Protein AF-A0A392VZR0-F1 (afdb_monomer_lite)

pLDDT: mean 90.78, std 5.3, range [68.88, 96.62]

Foldseek 3Di:
DAAAPPPDDLVVLVVVLVVVLVVPPVSPDPVCVVVSVVRSLVRYDPVVVVVVVND

InterPro domains:
  IPR005162 Retrotransposon-derived protein PEG10, N-terminal capsid-like domain [PF03732] (2-46)

Structure (mmCIF, N/CA/C/O backbone):
data_AF-A0A392VZR0-F1
#
_entry.id   AF-A0A392VZR0-F1
#
loop_
_atom_site.group_PDB
_atom_site.id
_atom_site.type_symbol
_atom_site.label_atom_id
_atom_site.label_alt_id
_atom_site.label_comp_id
_atom_site.label_asym_id
_atom_site.label_entity_id
_atom_site.label_seq_id
_atom_site.pdbx_PDB_ins_code
_atom_site.Cartn_x
_atom_site.Cartn_y
_atom_site.Cartn_z
_atom_site.occupancy
_atom_site.B_iso_or_equiv
_atom_site.auth_seq_id
_atom_site.auth_comp_id
_atom_site.auth_asym_id
_atom_site.auth_atom_id
_atom_site.pdbx_PDB_model_num
ATOM 1 N N . MET A 1 1 ? 1.391 5.095 -10.334 1.00 79.31 1 MET A N 1
ATOM 2 C CA . MET A 1 1 ? 0.115 4.436 -9.976 1.00 79.31 1 MET A CA 1
ATOM 3 C C . MET A 1 1 ? -0.433 5.090 -8.712 1.00 79.31 1 MET A C 1
ATOM 5 O O . MET A 1 1 ? 0.366 5.372 -7.830 1.00 79.31 1 MET A O 1
ATOM 9 N N . GLU A 1 2 ? -1.732 5.402 -8.637 1.00 76.62 2 GLU A N 1
ATOM 10 C CA . GLU A 1 2 ? -2.326 6.180 -7.525 1.00 76.62 2 GLU A CA 1
ATOM 11 C C . GLU A 1 2 ? -3.640 5.549 -7.033 1.00 76.62 2 GLU A C 1
ATOM 13 O O . GLU A 1 2 ? -4.728 6.104 -7.184 1.00 76.62 2 GLU A O 1
ATOM 18 N N . LEU A 1 3 ? -3.540 4.343 -6.468 1.00 90.81 3 LEU A N 1
ATOM 19 C CA . LEU A 1 3 ? -4.671 3.658 -5.846 1.00 90.81 3 LEU A CA 1
ATOM 20 C C . LEU A 1 3 ? -4.804 4.120 -4.390 1.00 90.81 3 LEU A C 1
ATOM 22 O O . LEU A 1 3 ? -3.834 4.083 -3.644 1.00 90.81 3 LEU A O 1
ATOM 26 N N . LYS A 1 4 ? -6.008 4.516 -3.973 1.00 94.69 4 LYS A N 1
ATOM 27 C CA . LYS A 1 4 ? -6.329 4.768 -2.562 1.00 94.69 4 LYS A CA 1
ATOM 28 C C . LYS A 1 4 ? -7.177 3.621 -2.036 1.00 94.69 4 LYS A C 1
ATOM 30 O O . LYS A 1 4 ? -8.114 3.204 -2.716 1.00 94.69 4 LYS A O 1
ATOM 35 N N . GLN A 1 5 ? -6.882 3.149 -0.830 1.00 95.56 5 GLN A N 1
ATOM 36 C CA . GLN A 1 5 ? -7.615 2.065 -0.192 1.00 95.56 5 GLN A CA 1
ATOM 37 C C . GLN A 1 5 ? -9.097 2.409 -0.059 1.00 95.56 5 GLN A C 1
ATOM 39 O O . GLN A 1 5 ? -9.934 1.654 -0.533 1.00 95.56 5 GLN A O 1
ATOM 44 N N . GLY A 1 6 ? -9.437 3.550 0.545 1.00 93.06 6 GLY A N 1
ATOM 45 C CA . GLY A 1 6 ? -10.832 3.902 0.818 1.00 93.06 6 GLY A CA 1
ATOM 46 C C . GLY A 1 6 ? -11.485 2.936 1.816 1.00 93.06 6 GLY A C 1
ATOM 47 O O . GLY A 1 6 ? -10.908 2.631 2.856 1.00 93.06 6 GLY A O 1
ATOM 48 N N . ASN A 1 7 ? -12.691 2.462 1.493 1.00 92.88 7 ASN A N 1
ATOM 49 C CA . ASN A 1 7 ? -13.496 1.571 2.336 1.00 92.88 7 ASN A CA 1
ATOM 50 C C . ASN A 1 7 ? -13.136 0.065 2.318 1.00 92.88 7 ASN A C 1
ATOM 52 O O . ASN A 1 7 ? -13.374 -0.571 3.346 1.00 92.88 7 ASN A O 1
ATOM 56 N N . PRO A 1 8 ? -12.627 -0.557 1.229 1.00 93.50 8 PRO A N 1
ATOM 57 C CA . PRO A 1 8 ? -12.315 -1.989 1.230 1.00 93.50 8 PRO A CA 1
ATOM 58 C C . PRO A 1 8 ? -11.290 -2.410 2.290 1.00 9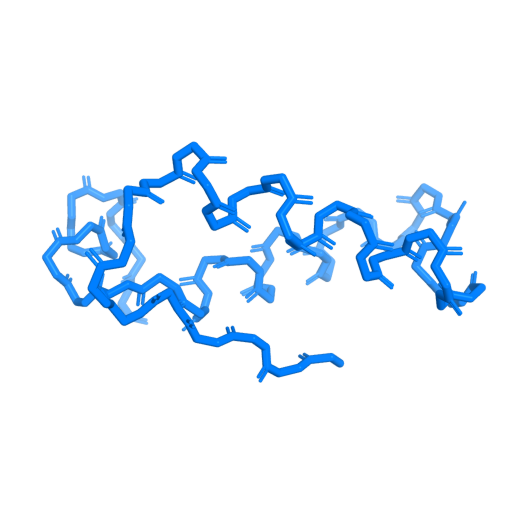3.50 8 PRO A C 1
ATOM 60 O O . PRO A 1 8 ? -10.501 -1.613 2.822 1.00 93.50 8 PRO A O 1
ATOM 63 N N . SER A 1 9 ? -11.290 -3.713 2.575 1.00 95.38 9 SER A N 1
ATOM 64 C CA . SER A 1 9 ? -10.292 -4.330 3.448 1.00 95.38 9 SER A CA 1
ATOM 65 C C . SER A 1 9 ? -8.876 -4.184 2.875 1.00 95.38 9 SER A C 1
ATOM 67 O O . SER A 1 9 ? -8.683 -3.967 1.677 1.00 95.38 9 SER A O 1
ATOM 69 N N . VAL A 1 10 ? -7.860 -4.325 3.732 1.00 94.38 10 VAL A N 1
ATOM 70 C CA . VAL A 1 10 ? -6.450 -4.294 3.297 1.00 94.38 10 VAL A CA 1
ATOM 71 C C . VAL A 1 10 ? -6.160 -5.400 2.286 1.00 94.38 10 VAL A C 1
ATOM 73 O O . VAL A 1 10 ? -5.426 -5.165 1.338 1.00 94.38 10 VAL A O 1
ATOM 76 N N . VAL A 1 11 ? -6.794 -6.565 2.448 1.00 96.38 11 VAL A N 1
ATOM 77 C CA . VAL A 1 11 ? -6.657 -7.715 1.541 1.00 96.38 11 VAL A CA 1
ATOM 78 C C . VAL A 1 11 ? -7.201 -7.395 0.146 1.00 96.38 11 VAL A C 1
ATOM 80 O O . VAL A 1 11 ? -6.564 -7.681 -0.864 1.00 96.38 11 VAL A O 1
ATOM 83 N N . GLU A 1 12 ? -8.373 -6.766 0.061 1.00 96.62 12 GLU A N 1
ATOM 84 C CA . GLU A 1 12 ? -8.936 -6.360 -1.232 1.00 96.62 12 GLU A CA 1
ATOM 85 C C . GLU A 1 12 ? -8.121 -5.242 -1.889 1.00 96.62 12 GLU A C 1
ATOM 87 O O . GLU A 1 12 ? -7.979 -5.204 -3.113 1.00 96.62 12 GLU A O 1
ATOM 92 N N . TYR A 1 13 ? -7.587 -4.321 -1.086 1.00 96.56 13 TYR A N 1
ATOM 93 C CA . TYR A 1 13 ? -6.703 -3.266 -1.568 1.00 96.56 13 TYR A CA 1
ATOM 94 C C . TYR A 1 13 ? -5.377 -3.828 -2.093 1.00 96.56 13 TYR A C 1
ATOM 96 O O . TYR A 1 13 ? -4.971 -3.455 -3.193 1.00 96.56 13 TYR A O 1
ATOM 104 N N . SER A 1 14 ? -4.749 -4.766 -1.376 1.00 95.31 14 SER A N 1
ATOM 105 C CA . SER A 1 14 ? -3.503 -5.410 -1.806 1.00 95.31 14 SER A CA 1
ATOM 106 C C . SER A 1 14 ? -3.680 -6.197 -3.093 1.00 95.31 14 SER A C 1
ATOM 108 O O . SER A 1 14 ? -2.886 -6.022 -4.012 1.00 95.31 14 SER A O 1
ATOM 110 N N . ALA A 1 15 ? -4.764 -6.965 -3.220 1.00 95.94 15 ALA A N 1
ATOM 111 C CA . ALA A 1 15 ? -5.065 -7.685 -4.454 1.00 95.94 15 ALA A CA 1
ATOM 112 C C . ALA A 1 15 ? -5.237 -6.735 -5.656 1.00 95.94 15 ALA A C 1
ATOM 114 O O . ALA A 1 15 ? -4.727 -6.998 -6.744 1.00 95.94 15 ALA A O 1
ATOM 115 N N . LYS A 1 16 ? -5.920 -5.595 -5.470 1.00 94.31 16 LYS A N 1
ATOM 116 C CA . LYS A 1 16 ? -6.080 -4.582 -6.530 1.00 94.31 16 LYS A CA 1
ATOM 117 C C . LYS A 1 16 ? -4.768 -3.889 -6.881 1.00 94.31 16 LYS A C 1
ATOM 119 O O . LYS A 1 16 ? -4.528 -3.613 -8.055 1.00 94.31 16 LYS A O 1
ATOM 124 N N . PHE A 1 17 ? -3.944 -3.586 -5.881 1.00 94.12 17 PHE A N 1
ATOM 125 C CA . PHE A 1 17 ? -2.633 -2.985 -6.092 1.00 94.12 17 PHE A CA 1
ATOM 126 C C . PHE A 1 17 ? -1.726 -3.935 -6.886 1.00 94.12 17 PHE A C 1
ATOM 128 O O . PHE A 1 17 ? -1.189 -3.548 -7.917 1.00 94.12 17 PHE A O 1
ATOM 135 N N . GLU A 1 18 ? -1.640 -5.203 -6.487 1.00 92.75 18 GLU A N 1
A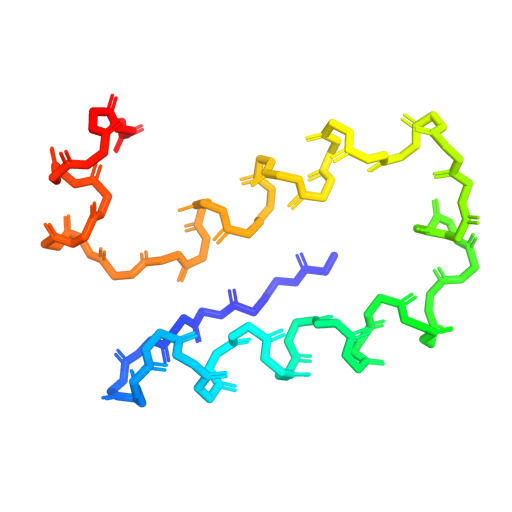TOM 136 C CA . GLU A 1 18 ? -0.849 -6.209 -7.200 1.00 92.75 18 GLU A CA 1
ATOM 137 C C . GLU A 1 18 ? -1.321 -6.383 -8.650 1.00 92.75 18 GLU A C 1
ATOM 139 O O . GLU A 1 18 ? -0.509 -6.329 -9.576 1.00 92.75 18 GLU A O 1
ATOM 144 N N . ALA A 1 19 ? -2.639 -6.477 -8.865 1.00 93.00 19 ALA A N 1
ATOM 145 C CA . ALA A 1 19 ? -3.208 -6.569 -10.206 1.00 93.00 19 ALA A CA 1
ATOM 146 C C . ALA A 1 19 ? -2.788 -5.384 -11.089 1.00 93.00 19 ALA A C 1
ATOM 148 O O . ALA A 1 19 ? -2.404 -5.576 -12.238 1.00 93.00 19 ALA A O 1
ATOM 149 N N . LEU A 1 20 ? -2.814 -4.161 -10.557 1.00 91.56 20 LEU A N 1
ATOM 150 C CA . LEU A 1 20 ? -2.395 -2.963 -11.284 1.00 91.56 20 LEU A CA 1
ATOM 151 C C . LEU A 1 20 ? -0.873 -2.898 -11.515 1.00 91.56 20 LEU A C 1
ATOM 153 O O . LEU A 1 20 ? -0.454 -2.411 -12.567 1.00 91.56 20 LEU A O 1
ATOM 157 N N . CYS A 1 21 ? -0.049 -3.409 -10.592 1.00 90.75 21 CYS A N 1
ATOM 158 C CA . CYS A 1 21 ? 1.397 -3.518 -10.800 1.00 90.75 21 CYS A CA 1
ATOM 159 C C . CYS A 1 21 ? 1.728 -4.395 -12.012 1.00 90.75 21 CYS A C 1
ATOM 161 O O . CYS A 1 21 ? 2.559 -3.992 -12.822 1.00 90.75 21 CYS A O 1
ATOM 163 N N . VAL A 1 22 ? 1.028 -5.523 -12.192 1.00 89.38 22 VAL A N 1
ATOM 164 C CA . VAL A 1 22 ? 1.225 -6.429 -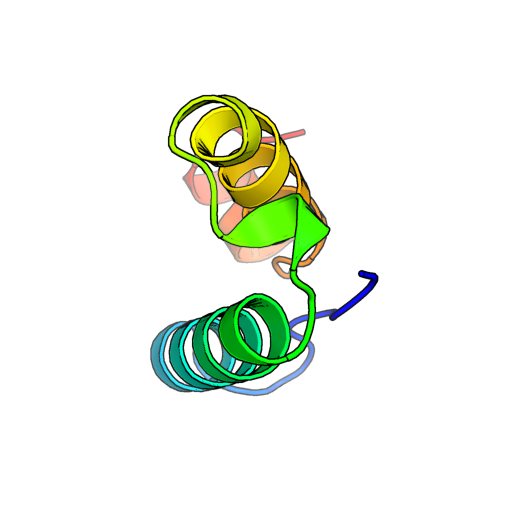13.343 1.00 89.38 22 VAL A CA 1
ATOM 165 C C . VAL A 1 22 ? 1.035 -5.706 -14.682 1.00 89.38 22 VAL A C 1
ATOM 167 O O . VAL A 1 22 ? 1.781 -5.958 -15.631 1.00 89.38 22 VAL A O 1
ATOM 170 N N . PHE A 1 23 ? 0.079 -4.774 -14.759 1.00 87.56 23 PHE A N 1
ATOM 171 C CA . PHE A 1 23 ? -0.198 -3.994 -15.973 1.00 87.56 23 PHE A CA 1
ATOM 172 C C . PHE A 1 23 ? 0.806 -2.868 -16.240 1.00 87.56 23 PHE A C 1
ATOM 174 O O . PHE A 1 23 ? 0.750 -2.250 -17.304 1.00 87.56 23 PHE A O 1
ATOM 181 N N . SER A 1 24 ? 1.717 -2.584 -15.310 1.00 86.12 24 SER A N 1
ATOM 182 C CA . SER A 1 24 ? 2.686 -1.503 -15.437 1.00 86.12 24 SER A CA 1
ATOM 183 C C . SER A 1 24 ? 4.106 -2.074 -15.498 1.00 86.12 24 SER A C 1
ATOM 185 O O . SER A 1 24 ? 4.698 -2.334 -14.453 1.00 86.12 24 SER A O 1
ATOM 187 N N . PRO A 1 25 ? 4.711 -2.209 -16.696 1.00 84.50 25 PRO A N 1
ATOM 188 C CA . PRO A 1 25 ? 6.035 -2.816 -16.878 1.00 84.50 25 PRO A CA 1
ATOM 189 C C . PRO A 1 25 ? 7.136 -2.194 -16.012 1.00 84.50 25 PRO A C 1
ATOM 191 O O . PRO A 1 25 ? 8.046 -2.891 -15.578 1.00 84.50 25 PRO A O 1
ATOM 194 N 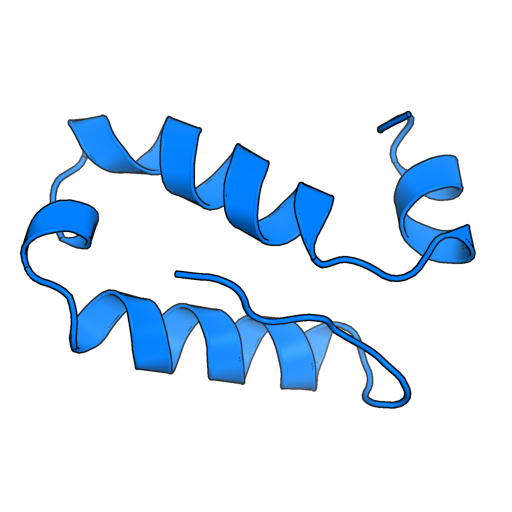N . HIS A 1 26 ? 7.019 -0.897 -15.712 1.00 83.94 26 HIS A N 1
ATOM 195 C CA . HIS A 1 26 ? 7.919 -0.159 -14.819 1.00 83.94 26 HIS A CA 1
ATOM 196 C C . HIS A 1 26 ? 7.970 -0.708 -13.392 1.00 83.94 26 HIS A C 1
ATOM 198 O O . HIS A 1 26 ? 8.959 -0.516 -12.700 1.00 83.94 26 HIS A O 1
ATOM 204 N N . TYR A 1 27 ? 6.909 -1.387 -12.965 1.00 83.88 27 TYR A N 1
ATOM 205 C CA . TYR A 1 27 ? 6.792 -2.004 -11.656 1.00 83.88 27 TYR A CA 1
ATOM 206 C C . TYR A 1 27 ? 7.120 -3.501 -11.696 1.00 83.88 27 TYR A C 1
ATOM 208 O O . TYR A 1 27 ? 7.070 -4.153 -10.670 1.00 83.88 27 TYR A O 1
ATOM 216 N N . ASN A 1 28 ? 7.493 -4.092 -12.829 1.00 84.69 28 ASN A N 1
ATOM 217 C CA . ASN A 1 28 ? 7.782 -5.532 -12.885 1.00 84.69 28 ASN A CA 1
ATOM 218 C C . ASN A 1 28 ? 9.253 -5.879 -12.589 1.00 84.69 28 ASN A C 1
ATOM 220 O O . ASN A 1 28 ? 9.646 -7.036 -12.728 1.00 84.69 28 ASN A O 1
ATOM 224 N N . THR A 1 29 ? 10.072 -4.904 -12.187 1.00 87.00 29 THR A N 1
ATOM 225 C CA . THR A 1 29 ? 11.486 -5.102 -11.842 1.00 87.00 29 THR A CA 1
ATOM 226 C C . THR A 1 29 ? 11.694 -5.143 -10.329 1.00 87.00 29 THR A C 1
ATOM 228 O O . THR A 1 29 ? 10.963 -4.510 -9.572 1.00 87.00 29 THR A O 1
ATOM 231 N N . VAL A 1 30 ? 12.736 -5.854 -9.887 1.00 84.50 30 VAL A N 1
ATOM 232 C CA . VAL A 1 30 ? 13.133 -5.921 -8.466 1.00 84.50 30 VAL A CA 1
ATOM 233 C C . VAL A 1 30 ? 13.521 -4.540 -7.927 1.00 84.50 30 VAL A C 1
ATOM 235 O O . VAL A 1 30 ? 13.269 -4.222 -6.772 1.00 84.50 30 VAL A O 1
ATOM 238 N N . GLU A 1 31 ? 14.087 -3.688 -8.779 1.00 87.94 31 GLU A N 1
ATOM 239 C CA . GLU A 1 31 ? 14.466 -2.313 -8.433 1.00 87.94 31 GLU A CA 1
ATOM 240 C C . GLU A 1 31 ? 13.251 -1.428 -8.108 1.00 87.94 31 GLU A C 1
ATOM 242 O O . GLU A 1 31 ? 13.384 -0.443 -7.388 1.00 87.94 31 GLU A O 1
ATOM 247 N N . ALA A 1 32 ? 12.060 -1.781 -8.604 1.00 89.62 32 ALA A N 1
ATOM 248 C CA . ALA A 1 32 ? 10.829 -1.034 -8.360 1.00 89.62 32 ALA A CA 1
ATOM 249 C C . ALA A 1 32 ? 10.073 -1.488 -7.097 1.00 89.62 32 ALA A C 1
ATOM 251 O O . ALA A 1 32 ? 9.041 -0.898 -6.774 1.00 89.62 32 ALA A O 1
ATOM 252 N N . GLU A 1 33 ? 10.552 -2.512 -6.381 1.00 89.44 33 GLU A N 1
ATOM 253 C CA . GLU A 1 33 ? 9.885 -3.038 -5.179 1.00 89.44 33 GLU A CA 1
ATOM 254 C C . GLU A 1 33 ? 9.819 -1.996 -4.054 1.00 89.44 33 GLU A C 1
ATOM 256 O O . GLU A 1 33 ? 8.798 -1.882 -3.379 1.00 89.44 33 GLU A O 1
ATOM 261 N N . GLU A 1 34 ? 10.860 -1.175 -3.891 1.00 91.00 34 GLU A N 1
ATOM 262 C CA . GLU A 1 34 ? 10.850 -0.098 -2.893 1.00 91.00 34 GLU A CA 1
ATOM 263 C C . GLU A 1 34 ? 9.811 0.984 -3.243 1.00 91.00 34 GLU A C 1
ATOM 265 O O . GLU A 1 34 ? 9.004 1.359 -2.391 1.00 91.00 34 GLU A O 1
ATOM 270 N N . ASP A 1 35 ? 9.738 1.417 -4.512 1.00 91.50 35 ASP A N 1
ATOM 271 C CA . ASP A 1 35 ? 8.709 2.376 -4.955 1.00 91.50 35 ASP A CA 1
ATOM 272 C C . ASP A 1 35 ? 7.300 1.788 -4.798 1.00 91.50 35 ASP A C 1
ATOM 274 O O . ASP A 1 35 ? 6.380 2.493 -4.378 1.00 91.50 35 ASP A O 1
ATOM 278 N N . LYS A 1 36 ? 7.117 0.484 -5.059 1.00 92.12 36 LYS A N 1
ATOM 279 C CA . LYS A 1 36 ? 5.838 -0.197 -4.809 1.00 92.12 36 LYS A CA 1
ATOM 280 C C . LYS A 1 36 ? 5.433 -0.137 -3.348 1.00 92.12 36 LYS A C 1
ATOM 282 O O . LYS A 1 36 ? 4.274 0.178 -3.093 1.00 92.12 36 LYS A O 1
ATOM 287 N N . CYS A 1 37 ? 6.341 -0.430 -2.417 1.00 92.12 37 CYS A N 1
ATOM 288 C CA . CYS A 1 37 ? 6.051 -0.354 -0.984 1.00 92.12 37 CYS A CA 1
ATOM 289 C C . CYS A 1 37 ? 5.604 1.059 -0.606 1.00 92.12 37 CYS A C 1
ATOM 291 O O . CYS A 1 37 ? 4.494 1.234 -0.103 1.00 92.12 37 CYS A O 1
ATOM 293 N N . VAL A 1 38 ? 6.381 2.075 -0.995 1.00 92.25 38 VAL A N 1
ATOM 294 C CA . VAL A 1 38 ? 6.048 3.480 -0.717 1.00 92.25 38 VAL A CA 1
ATOM 295 C C . VAL A 1 38 ? 4.694 3.867 -1.324 1.00 92.25 38 VAL A C 1
ATOM 297 O O . VAL A 1 38 ? 3.889 4.546 -0.681 1.00 92.25 38 VAL A O 1
ATOM 300 N N . LYS A 1 39 ? 4.391 3.425 -2.551 1.00 92.94 39 LYS A N 1
ATOM 301 C CA . LYS A 1 39 ? 3.094 3.681 -3.200 1.00 92.94 39 LYS A CA 1
ATOM 302 C C . LYS A 1 39 ? 1.942 2.943 -2.532 1.00 92.94 39 LYS A C 1
ATOM 304 O O . LYS A 1 39 ? 0.870 3.530 -2.379 1.00 92.94 39 LYS A O 1
ATOM 309 N N . PHE A 1 40 ? 2.151 1.693 -2.137 1.00 94.31 40 PHE A N 1
ATOM 310 C CA . PHE A 1 40 ? 1.162 0.896 -1.426 1.00 94.31 40 PHE A CA 1
ATOM 311 C C . PHE A 1 40 ? 0.808 1.555 -0.091 1.00 94.31 40 PHE A C 1
ATOM 313 O O . PHE A 1 40 ? -0.372 1.807 0.162 1.00 94.31 40 PHE A O 1
ATOM 320 N N . GLU A 1 41 ? 1.818 1.907 0.708 1.00 94.62 41 GLU A N 1
ATOM 321 C CA . GLU A 1 41 ? 1.671 2.538 2.023 1.00 94.62 41 GLU A CA 1
ATOM 322 C C . GLU A 1 41 ? 1.069 3.945 1.934 1.00 94.62 41 GLU A C 1
ATOM 324 O O . GLU A 1 41 ? 0.210 4.317 2.736 1.00 94.62 41 GLU A O 1
ATOM 329 N N . SER A 1 42 ? 1.444 4.717 0.911 1.00 93.75 42 SER A N 1
ATOM 330 C CA . SER A 1 42 ? 0.868 6.040 0.645 1.00 93.75 42 SER A CA 1
ATOM 331 C C . SER A 1 42 ? -0.634 5.981 0.339 1.00 93.75 42 SER A C 1
ATOM 333 O O . SER A 1 42 ? -1.378 6.889 0.718 1.00 93.75 42 SER A O 1
ATOM 335 N N . GLY A 1 43 ? -1.091 4.912 -0.320 1.00 94.50 43 GLY A N 1
ATOM 336 C CA . GLY A 1 43 ? -2.499 4.707 -0.653 1.00 94.50 43 GLY A CA 1
ATOM 337 C C . GLY A 1 43 ? -3.349 4.121 0.478 1.00 94.50 43 GLY A C 1
ATOM 338 O O . GLY A 1 43 ? -4.579 4.129 0.362 1.00 94.50 43 GLY A O 1
ATOM 339 N N . LEU A 1 44 ? -2.746 3.642 1.573 1.00 95.81 44 LEU A N 1
ATOM 340 C CA . LEU A 1 44 ? -3.482 3.139 2.736 1.00 95.81 44 LEU A CA 1
ATOM 341 C C . LEU A 1 44 ? -4.312 4.247 3.394 1.00 95.81 44 LEU A C 1
ATOM 343 O O . LEU A 1 44 ? -3.972 5.433 3.367 1.00 95.81 44 LEU A O 1
ATOM 347 N N . ARG A 1 45 ? -5.422 3.856 4.023 1.00 94.81 45 ARG A N 1
ATOM 348 C CA . ARG A 1 45 ? -6.225 4.804 4.806 1.00 94.81 45 ARG A CA 1
ATOM 349 C C . ARG A 1 45 ? -5.502 5.210 6.107 1.00 94.81 45 ARG A C 1
ATOM 351 O O . ARG A 1 45 ? -4.678 4.441 6.614 1.00 94.81 45 ARG A O 1
ATOM 358 N N . PRO A 1 46 ? -5.797 6.403 6.660 1.00 93.69 46 PRO A N 1
ATOM 359 C CA . PRO A 1 46 ? -4.991 7.008 7.723 1.00 93.69 46 PRO A CA 1
ATOM 360 C C . PRO A 1 46 ? -4.831 6.162 8.992 1.00 93.69 46 PRO A C 1
ATOM 362 O O . PRO A 1 46 ? -3.747 6.144 9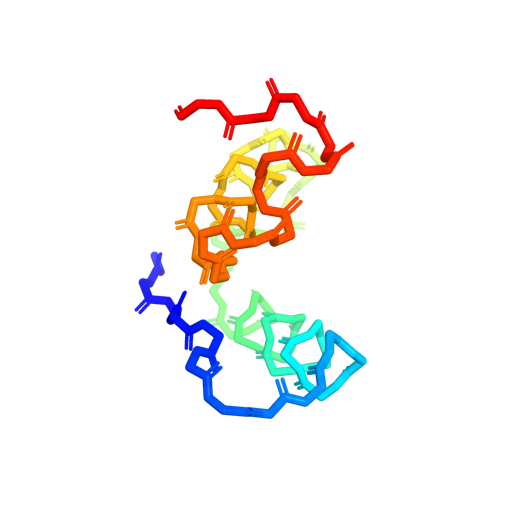.565 1.00 93.69 46 PRO A O 1
ATOM 365 N N . ASP A 1 47 ? -5.867 5.433 9.415 1.00 93.56 47 ASP A N 1
ATOM 366 C CA . ASP A 1 47 ? -5.828 4.582 10.613 1.00 93.56 47 ASP A CA 1
ATOM 367 C C . ASP A 1 47 ? -4.791 3.457 10.497 1.00 93.56 47 ASP A C 1
ATOM 369 O O . ASP A 1 47 ? -4.099 3.143 11.463 1.00 93.56 47 ASP A O 1
ATOM 373 N N . ILE A 1 48 ? -4.631 2.885 9.301 1.00 93.88 48 ILE A N 1
ATOM 374 C CA . ILE A 1 48 ? -3.646 1.825 9.061 1.00 93.88 48 ILE A CA 1
ATOM 375 C C . ILE A 1 48 ? -2.250 2.421 8.914 1.00 93.88 48 ILE A C 1
ATOM 377 O O . ILE A 1 48 ? -1.309 1.889 9.495 1.00 93.88 48 ILE A O 1
ATOM 381 N N . LYS A 1 49 ? -2.120 3.541 8.189 1.00 93.50 49 LYS A N 1
ATOM 382 C CA . LYS A 1 49 ? -0.852 4.277 8.058 1.00 93.50 49 LYS A CA 1
ATOM 383 C C . LYS A 1 49 ? -0.247 4.596 9.430 1.00 93.50 49 LYS A C 1
ATOM 385 O O . LYS A 1 49 ? 0.927 4.329 9.670 1.00 93.50 49 LYS A O 1
ATOM 390 N N . GLN A 1 50 ? -1.081 5.068 10.359 1.00 92.31 50 GLN A N 1
ATOM 391 C CA . GLN A 1 50 ? -0.674 5.326 11.740 1.00 92.31 50 GLN A CA 1
ATOM 392 C C . GLN A 1 50 ? -0.228 4.059 12.479 1.00 92.31 50 GLN A C 1
ATOM 394 O O . GLN A 1 50 ? 0.756 4.107 13.212 1.00 92.31 50 GLN A O 1
ATOM 399 N N . LEU A 1 51 ? -0.913 2.929 12.275 1.00 92.56 51 LEU A N 1
ATOM 400 C CA . LEU A 1 51 ? -0.574 1.662 12.927 1.00 92.56 51 LEU A CA 1
ATOM 401 C C . LEU A 1 51 ? 0.806 1.131 12.509 1.00 92.56 51 LEU A C 1
ATOM 403 O O . LEU A 1 51 ? 1.503 0.539 13.329 1.00 92.56 51 LEU A O 1
ATOM 407 N N . ILE A 1 52 ? 1.200 1.354 11.254 1.00 91.00 52 ILE A N 1
ATOM 408 C CA . ILE A 1 52 ? 2.497 0.914 10.714 1.00 91.00 52 ILE A CA 1
ATOM 409 C C . ILE A 1 52 ? 3.602 1.974 10.850 1.00 91.00 52 ILE A C 1
ATOM 411 O O . ILE A 1 52 ? 4.721 1.752 10.401 1.00 91.00 52 ILE A O 1
ATOM 415 N N . GLY A 1 53 ? 3.310 3.123 11.471 1.00 88.12 53 GLY A N 1
ATOM 416 C CA . GLY A 1 53 ? 4.282 4.204 11.661 1.00 88.12 53 GLY A CA 1
ATOM 417 C C . GLY A 1 53 ? 4.606 4.994 10.389 1.00 88.12 53 GLY A C 1
ATOM 418 O O . GLY A 1 53 ? 5.604 5.710 10.355 1.00 88.12 53 GLY A O 1
ATOM 419 N N . PHE A 1 54 ? 3.767 4.893 9.359 1.00 83.75 54 PHE A N 1
ATOM 420 C CA . PHE A 1 54 ? 3.924 5.630 8.111 1.00 83.75 54 PHE A CA 1
ATOM 421 C C . PHE A 1 54 ? 3.144 6.951 8.204 1.00 83.75 54 PHE A C 1
ATOM 423 O O . PHE A 1 54 ? 1.911 6.960 8.167 1.00 83.75 54 PHE A O 1
ATOM 430 N N . SER A 1 55 ? 3.848 8.078 8.352 1.00 68.88 55 SER A N 1
ATOM 431 C CA . SER A 1 55 ? 3.259 9.430 8.414 1.00 68.88 55 SER A CA 1
ATOM 432 C C . SER A 1 55 ? 2.853 9.940 7.031 1.00 68.88 55 SER A C 1
ATOM 434 O O . SER A 1 55 ? 3.756 10.075 6.181 1.00 68.88 55 SER A O 1
#

Radius of gyration: 11.2 Å; chains: 1; bounding box: 28×17×30 Å

Sequence (55 aa):
MELKQGNPSVVEYSAKFEALCVFSPHYNTVEAEEDKCVKFESGLRPDIKQLIGFS

Organism: NCBI:txid97028

Secondary structure 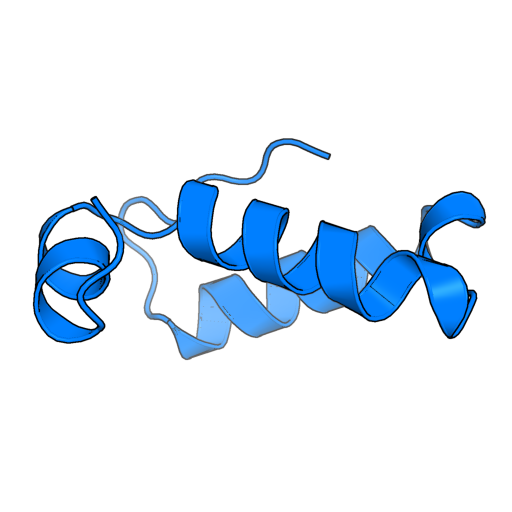(DSSP, 8-state):
------SS-HHHHHHHHHHHHHT-GGGSSGGGHHHHHHHHHHHS-HHHHHHTT--